Protein AF-A0A2D0MYA8-F1 (afdb_monomer)

Mean predicted aligned error: 16.04 Å

Sequence (138 aa):
MKTFTPTTKADQDSRIPQLAAQDWERREARGAKEDAAETRQKAILEALELAPHFDLYRLPQNFWVAVLPSGERSTQNGAARVGQKGSSPRSHKTTSTFPTEIAGCTDLYHISDHILFFRSNLPEPEIRENIDLSFLPF

Organism: Flavilitoribacter nigricans (strain ATCC 23147 / DSM 23189 / NBRC 102662 / NCIMB 1420 / SS-2) (NCBI:txid1122177)

Solvent-accessible surface area (backbone atoms only — not comparable to full-atom values): 8729 Å² total; per-residue (Å²): 136,86,84,82,81,91,81,82,62,74,74,59,65,65,44,50,63,56,50,52,52,53,54,47,52,56,46,50,60,44,49,55,50,49,53,53,47,52,53,47,51,50,51,49,54,54,44,56,73,66,43,80,72,62,50,79,44,85,46,77,96,41,28,36,39,41,35,43,76,65,87,69,74,75,90,76,80,92,76,91,81,83,88,78,94,74,77,84,74,83,76,77,80,73,83,68,54,74,66,97,65,48,72,78,54,40,78,77,41,76,81,47,61,37,31,41,38,31,30,37,91,60,57,69,70,62,48,48,51,32,53,55,57,51,69,49,96,124

Structure (mmCIF, N/CA/C/O backbone):
data_AF-A0A2D0MYA8-F1
#
_entry.id   AF-A0A2D0MYA8-F1
#
loop_
_atom_site.group_PDB
_atom_site.id
_atom_site.type_symbol
_atom_site.label_atom_id
_atom_site.label_alt_id
_atom_site.label_comp_id
_atom_site.label_asym_id
_atom_site.label_entity_id
_atom_site.label_seq_id
_atom_site.pdbx_PDB_ins_code
_atom_site.Cartn_x
_atom_site.Cartn_y
_atom_site.Cartn_z
_atom_site.occupancy
_atom_site.B_iso_or_equiv
_atom_site.auth_seq_id
_atom_site.auth_comp_id
_atom_site.auth_asym_id
_atom_site.auth_atom_id
_atom_site.pdbx_PDB_model_num
ATOM 1 N N . MET A 1 1 ? 33.274 -16.048 -74.432 1.00 41.00 1 MET A N 1
ATOM 2 C CA . MET A 1 1 ? 33.992 -15.483 -73.269 1.00 41.00 1 MET A CA 1
ATOM 3 C C . MET A 1 1 ? 32.991 -15.358 -72.127 1.00 41.00 1 MET A C 1
ATOM 5 O O . MET A 1 1 ? 31.986 -14.694 -72.324 1.00 41.00 1 MET A O 1
ATOM 9 N N . LYS A 1 2 ? 33.172 -16.079 -71.011 1.00 40.72 2 LYS A N 1
ATOM 10 C CA . LYS A 1 2 ? 32.263 -16.025 -69.849 1.00 40.72 2 LYS A CA 1
ATOM 11 C C . LYS A 1 2 ? 32.823 -15.016 -68.844 1.00 40.72 2 LYS A C 1
ATOM 13 O O . LYS A 1 2 ? 33.921 -15.221 -68.338 1.00 40.72 2 LYS A O 1
ATOM 18 N N . THR A 1 3 ? 32.102 -13.930 -68.601 1.00 45.12 3 THR A N 1
ATOM 19 C CA . THR A 1 3 ? 32.425 -12.914 -67.593 1.00 45.12 3 THR A CA 1
ATOM 20 C C . THR A 1 3 ? 32.060 -13.437 -66.203 1.00 45.12 3 THR A C 1
ATOM 22 O O . THR A 1 3 ? 30.901 -13.728 -65.922 1.00 45.12 3 THR A O 1
ATOM 25 N N . PHE A 1 4 ? 33.063 -13.586 -65.338 1.00 49.19 4 PHE A N 1
ATOM 26 C CA . PHE A 1 4 ? 32.880 -13.817 -63.906 1.00 49.19 4 PHE A CA 1
ATOM 27 C C . PHE A 1 4 ? 32.662 -12.466 -63.218 1.00 49.19 4 PHE A C 1
ATOM 29 O O . PHE A 1 4 ? 33.552 -11.620 -63.233 1.00 49.19 4 PHE A O 1
ATOM 36 N N . THR A 1 5 ? 31.502 -12.266 -62.598 1.00 51.97 5 THR A N 1
ATOM 37 C CA . THR A 1 5 ? 31.274 -11.182 -61.633 1.00 51.97 5 THR A CA 1
ATOM 38 C C . THR A 1 5 ? 31.585 -11.696 -60.226 1.00 51.97 5 THR A C 1
ATOM 40 O O . THR A 1 5 ? 30.859 -12.562 -59.733 1.00 51.97 5 THR A O 1
ATOM 43 N N . PRO A 1 6 ? 32.639 -11.205 -59.550 1.00 49.50 6 PRO A N 1
ATOM 44 C CA . PRO A 1 6 ? 32.864 -11.519 -58.151 1.00 49.50 6 PRO A CA 1
ATOM 45 C C . PRO A 1 6 ? 31.978 -10.592 -57.313 1.00 49.50 6 PRO A C 1
ATOM 47 O O . PRO A 1 6 ? 32.234 -9.397 -57.198 1.00 49.50 6 PRO A O 1
ATOM 50 N N . THR A 1 7 ? 30.907 -11.108 -56.720 1.00 55.03 7 THR A N 1
ATOM 51 C CA . THR A 1 7 ? 30.096 -10.327 -55.773 1.00 55.03 7 THR A CA 1
ATOM 52 C C . THR A 1 7 ? 29.644 -11.221 -54.641 1.00 55.03 7 THR A C 1
ATOM 54 O O . THR A 1 7 ? 28.556 -11.775 -54.721 1.00 55.03 7 THR A O 1
ATOM 57 N N . THR A 1 8 ? 30.470 -11.399 -53.598 1.00 55.78 8 THR A N 1
ATOM 58 C CA . THR A 1 8 ? 29.955 -11.873 -52.288 1.00 55.78 8 THR A CA 1
ATOM 59 C C . THR A 1 8 ? 30.882 -11.729 -51.067 1.00 55.78 8 THR A C 1
ATOM 61 O O . THR A 1 8 ? 30.546 -12.276 -50.028 1.00 55.78 8 THR A O 1
ATOM 64 N N . LYS A 1 9 ? 32.034 -11.034 -51.114 1.00 50.25 9 LYS A N 1
ATOM 65 C CA . LYS A 1 9 ? 32.874 -10.866 -49.898 1.00 50.25 9 LYS A CA 1
ATOM 66 C C . LYS A 1 9 ? 32.871 -9.457 -49.291 1.00 50.25 9 LYS A C 1
ATOM 68 O O . LYS A 1 9 ? 32.805 -9.330 -48.079 1.00 50.25 9 LYS A O 1
ATOM 73 N N . ALA A 1 10 ? 32.830 -8.403 -50.108 1.00 49.56 10 ALA A N 1
ATOM 74 C CA . ALA A 1 10 ? 32.908 -7.020 -49.616 1.00 49.56 10 ALA A CA 1
ATOM 75 C C . ALA A 1 10 ? 31.666 -6.538 -48.825 1.00 49.56 10 ALA A C 1
ATOM 77 O O . ALA A 1 10 ? 31.785 -5.691 -47.941 1.00 49.56 10 ALA A O 1
ATOM 78 N N . ASP A 1 11 ? 30.478 -7.088 -49.110 1.00 50.62 11 ASP A N 1
ATOM 79 C CA . ASP A 1 11 ? 29.228 -6.706 -48.424 1.00 50.62 11 ASP A CA 1
ATOM 80 C C . ASP A 1 11 ? 29.123 -7.309 -47.011 1.00 50.62 11 ASP A C 1
ATOM 82 O O . ASP A 1 11 ? 28.431 -6.779 -46.145 1.00 50.62 11 ASP A O 1
ATOM 86 N N . GLN A 1 12 ? 29.834 -8.415 -46.762 1.00 50.34 12 GLN A N 1
ATOM 87 C CA . GLN A 1 12 ? 29.767 -9.157 -45.504 1.00 50.34 12 GLN A CA 1
ATOM 88 C C . GLN A 1 12 ? 30.686 -8.541 -44.439 1.00 50.34 12 GLN A C 1
ATOM 90 O O . GLN A 1 12 ? 30.244 -8.346 -43.310 1.00 50.34 12 GLN A O 1
ATOM 95 N N . ASP A 1 13 ? 31.904 -8.132 -44.816 1.00 52.94 13 ASP A N 1
ATOM 96 C CA . ASP A 1 13 ? 32.877 -7.499 -43.908 1.00 52.94 13 ASP A CA 1
ATOM 97 C C . ASP A 1 13 ? 32.459 -6.089 -43.455 1.00 52.94 13 ASP A C 1
ATOM 99 O O . ASP A 1 13 ? 32.774 -5.667 -42.343 1.00 52.94 13 ASP A O 1
ATOM 103 N N . SER A 1 14 ? 31.678 -5.370 -44.268 1.00 57.38 14 SER A N 1
ATOM 104 C CA . SER A 1 14 ? 31.221 -4.008 -43.945 1.00 57.38 14 SER A CA 1
ATOM 105 C C . SER A 1 14 ? 30.078 -3.975 -42.919 1.00 57.38 14 SER A C 1
ATOM 107 O O . SER A 1 14 ? 29.839 -2.949 -42.281 1.00 57.38 14 SER A O 1
ATOM 109 N N . ARG A 1 15 ? 29.372 -5.100 -42.730 1.00 56.78 15 ARG A N 1
ATOM 110 C CA . ARG A 1 15 ? 28.269 -5.231 -41.759 1.00 56.78 15 ARG A CA 1
ATOM 111 C C . ARG A 1 15 ? 28.745 -5.610 -40.361 1.00 56.78 15 ARG A C 1
ATOM 113 O O . ARG A 1 15 ? 28.058 -5.302 -39.393 1.00 56.78 15 ARG A O 1
ATOM 120 N N . ILE A 1 16 ? 29.910 -6.245 -40.241 1.00 59.78 16 ILE A N 1
ATOM 121 C CA . ILE A 1 16 ? 30.482 -6.699 -38.964 1.00 59.78 16 ILE A CA 1
ATOM 122 C C . ILE A 1 16 ? 30.662 -5.542 -37.959 1.00 59.78 16 ILE A C 1
ATOM 124 O O . ILE A 1 16 ? 30.180 -5.676 -36.833 1.00 59.78 16 ILE A O 1
ATOM 128 N N . PRO A 1 17 ? 31.259 -4.385 -38.319 1.00 62.25 17 PRO A N 1
ATOM 129 C CA . PRO A 1 17 ? 31.375 -3.262 -37.386 1.00 62.25 17 PRO A CA 1
ATOM 130 C C . PRO A 1 17 ? 30.024 -2.610 -37.042 1.00 62.25 17 PRO A C 1
ATOM 132 O O . PRO A 1 17 ? 29.849 -2.146 -35.918 1.00 62.25 17 PRO A O 1
ATOM 135 N N . GLN A 1 18 ? 29.042 -2.617 -37.954 1.00 63.44 18 GLN A N 1
ATOM 136 C CA . GLN A 1 18 ? 27.691 -2.089 -37.689 1.00 63.44 18 GLN A CA 1
ATOM 137 C C . GLN A 1 18 ? 26.895 -2.989 -36.731 1.00 63.44 18 GLN A C 1
ATOM 139 O O . GLN A 1 18 ? 26.226 -2.495 -35.825 1.00 63.44 18 GLN A O 1
ATOM 144 N N . LEU A 1 19 ? 27.009 -4.311 -36.889 1.00 64.56 19 LEU A N 1
ATOM 145 C CA . LEU A 1 19 ? 26.454 -5.301 -35.961 1.00 64.56 19 LEU A CA 1
ATOM 146 C C . LEU A 1 19 ? 27.101 -5.193 -34.575 1.00 64.56 19 LEU A C 1
ATOM 148 O O . LEU A 1 19 ? 26.391 -5.202 -33.574 1.00 64.56 19 LEU A O 1
ATOM 152 N N . ALA A 1 20 ? 28.424 -5.014 -34.513 1.00 68.38 20 ALA A N 1
ATOM 153 C CA . ALA A 1 20 ? 29.139 -4.822 -33.253 1.00 68.38 20 ALA A CA 1
ATOM 154 C C . ALA A 1 20 ? 28.710 -3.536 -32.520 1.00 68.38 20 ALA A C 1
ATOM 156 O O . ALA A 1 20 ? 28.520 -3.567 -31.304 1.00 68.38 20 ALA A O 1
ATOM 157 N N . ALA A 1 21 ? 28.504 -2.433 -33.250 1.00 71.19 21 ALA A N 1
ATOM 158 C CA . ALA A 1 21 ? 27.997 -1.179 -32.690 1.00 71.19 21 ALA A CA 1
ATOM 159 C C . ALA A 1 21 ? 26.561 -1.326 -32.155 1.00 71.19 21 ALA A C 1
ATOM 161 O O . ALA A 1 21 ? 26.273 -0.901 -31.039 1.00 71.19 21 ALA A O 1
ATOM 162 N N . GLN A 1 22 ? 25.680 -2.004 -32.897 1.00 73.12 22 GLN A N 1
ATOM 163 C CA . GLN A 1 22 ? 24.294 -2.237 -32.477 1.00 73.12 22 GLN A CA 1
ATOM 164 C C . GLN A 1 22 ? 24.189 -3.195 -31.274 1.00 73.12 22 GLN A C 1
ATOM 166 O O . GLN A 1 22 ? 23.308 -3.041 -30.425 1.00 73.12 22 GLN A O 1
ATOM 171 N N . ASP A 1 23 ? 25.074 -4.192 -31.182 1.00 72.38 23 ASP A N 1
ATOM 172 C CA . ASP A 1 23 ? 25.159 -5.086 -30.021 1.00 72.38 23 ASP A CA 1
ATOM 173 C C . ASP A 1 23 ? 25.729 -4.381 -28.788 1.00 72.38 23 ASP A C 1
ATOM 175 O O . ASP A 1 23 ? 25.337 -4.695 -27.662 1.00 72.38 23 ASP A O 1
ATOM 179 N N . TRP A 1 24 ? 26.650 -3.436 -28.978 1.00 71.50 24 TRP A N 1
ATOM 180 C CA . TRP A 1 24 ? 27.150 -2.587 -27.901 1.00 71.50 24 TRP A CA 1
ATOM 181 C C . TRP A 1 24 ? 26.049 -1.656 -27.379 1.00 71.50 24 TRP A C 1
ATOM 183 O O . TRP A 1 24 ? 25.755 -1.682 -26.187 1.00 71.50 24 TRP A O 1
ATOM 193 N N . GLU A 1 25 ? 25.334 -0.970 -28.270 1.00 69.31 25 GLU A N 1
ATOM 194 C CA . GLU A 1 25 ? 24.207 -0.095 -27.923 1.00 69.31 25 GLU A CA 1
ATOM 195 C C . GLU A 1 25 ? 23.066 -0.866 -27.227 1.00 69.31 25 GLU A C 1
ATOM 197 O O . GLU A 1 25 ? 22.492 -0.397 -26.246 1.00 69.31 25 GLU A O 1
ATOM 202 N N . ARG A 1 26 ? 22.785 -2.113 -27.639 1.00 71.81 26 ARG A N 1
ATOM 203 C CA . ARG A 1 26 ? 21.834 -3.001 -26.938 1.00 71.81 26 ARG A CA 1
ATOM 204 C C . ARG A 1 26 ? 22.315 -3.482 -25.569 1.00 71.81 26 ARG A C 1
ATOM 206 O O . ARG A 1 26 ? 21.483 -3.875 -24.747 1.00 71.81 26 ARG A O 1
ATOM 213 N N . ARG A 1 27 ? 23.625 -3.552 -25.325 1.00 66.38 27 ARG A N 1
ATOM 214 C CA . ARG A 1 27 ? 24.168 -3.860 -23.992 1.00 66.38 27 ARG A CA 1
ATOM 215 C C . ARG A 1 27 ? 24.122 -2.628 -23.101 1.00 66.38 27 ARG A C 1
ATOM 217 O O . ARG A 1 27 ? 23.647 -2.761 -21.984 1.00 66.38 27 ARG A O 1
ATOM 224 N N . GLU A 1 28 ? 24.485 -1.453 -23.607 1.00 75.62 28 GLU A N 1
ATOM 225 C CA . GLU A 1 28 ? 24.357 -0.191 -22.865 1.00 75.62 28 GLU A CA 1
ATOM 226 C C . GLU A 1 28 ? 22.901 0.122 -22.517 1.00 75.62 28 GLU A C 1
ATOM 228 O O . GLU A 1 28 ? 22.590 0.406 -21.368 1.00 75.62 28 GLU A O 1
ATOM 233 N N . ALA A 1 29 ? 21.970 -0.034 -23.462 1.00 67.25 29 ALA A N 1
ATOM 234 C CA . ALA A 1 29 ? 20.545 0.156 -23.195 1.00 67.25 29 ALA A CA 1
ATOM 235 C C . ALA A 1 29 ? 19.969 -0.882 -22.213 1.00 67.25 29 ALA A C 1
ATOM 237 O O . ALA A 1 29 ? 18.929 -0.629 -21.605 1.00 67.25 29 ALA A O 1
ATOM 238 N N . ARG A 1 30 ? 20.603 -2.055 -22.067 1.00 63.66 30 ARG A N 1
ATOM 239 C CA . ARG A 1 30 ? 20.264 -3.026 -21.014 1.00 63.66 30 ARG A CA 1
ATOM 240 C C . ARG A 1 30 ? 20.871 -2.626 -19.676 1.00 63.66 30 ARG A C 1
ATOM 242 O O . ARG A 1 30 ? 20.117 -2.566 -18.717 1.00 63.66 30 ARG A O 1
ATOM 249 N N . GLY A 1 31 ? 22.148 -2.250 -19.648 1.00 66.56 31 GLY A N 1
ATOM 250 C CA . GLY A 1 31 ? 22.817 -1.733 -18.452 1.00 66.56 31 GLY A CA 1
ATOM 251 C C . GLY A 1 31 ? 22.088 -0.522 -17.876 1.00 66.56 31 GLY A C 1
ATOM 252 O O . GLY A 1 31 ? 21.678 -0.548 -16.730 1.00 66.56 31 GLY A O 1
ATOM 253 N N . ALA A 1 32 ? 21.744 0.468 -18.702 1.00 66.19 32 ALA A N 1
ATOM 254 C CA . ALA A 1 32 ? 20.980 1.637 -18.265 1.00 66.19 32 ALA A CA 1
ATOM 255 C C . ALA A 1 32 ? 19.571 1.286 -17.745 1.00 66.19 32 ALA A C 1
ATOM 257 O O . ALA A 1 32 ? 19.044 1.960 -16.860 1.00 66.19 32 ALA A O 1
ATOM 258 N N . LYS A 1 33 ? 18.931 0.237 -18.284 1.00 68.06 33 LYS A N 1
ATOM 259 C CA . LYS A 1 33 ? 17.636 -0.253 -17.780 1.00 68.06 33 LYS A CA 1
ATOM 260 C C . LYS A 1 33 ? 17.779 -1.000 -16.460 1.00 68.06 33 LYS A C 1
ATOM 262 O O . LYS A 1 33 ? 16.889 -0.871 -15.623 1.00 68.06 33 LYS A O 1
ATOM 267 N N . GLU A 1 34 ? 18.849 -1.770 -16.303 1.00 71.12 34 GLU A N 1
ATOM 268 C CA . GLU A 1 34 ? 19.194 -2.492 -15.078 1.00 71.12 34 GLU A CA 1
ATOM 269 C C . GLU A 1 34 ? 19.562 -1.499 -13.970 1.00 71.12 34 GLU A C 1
ATOM 271 O O . GLU A 1 34 ? 18.930 -1.528 -12.919 1.00 71.12 34 GLU A O 1
ATOM 276 N N . ASP A 1 35 ? 20.418 -0.516 -14.251 1.00 72.12 35 ASP A N 1
ATOM 277 C CA . ASP A 1 35 ? 20.770 0.570 -13.328 1.00 72.12 35 ASP A CA 1
ATOM 278 C C . ASP A 1 35 ? 19.532 1.381 -12.913 1.00 72.12 35 ASP A C 1
ATOM 280 O O . ASP A 1 35 ? 19.333 1.696 -11.737 1.00 72.12 35 ASP A O 1
ATOM 284 N N . ALA A 1 36 ? 18.638 1.691 -13.860 1.00 74.88 36 ALA A N 1
ATOM 285 C CA . ALA A 1 36 ? 17.377 2.366 -13.558 1.00 74.88 36 ALA A CA 1
ATOM 286 C C . ALA A 1 36 ? 16.391 1.474 -12.782 1.00 74.88 36 ALA A C 1
ATOM 288 O O . ALA A 1 36 ? 15.539 1.988 -12.054 1.00 74.88 36 ALA A O 1
ATOM 289 N N . ALA A 1 37 ? 16.437 0.151 -12.950 1.00 76.00 37 ALA A N 1
ATOM 290 C CA . ALA A 1 37 ? 15.630 -0.782 -12.166 1.00 76.00 37 ALA A CA 1
ATOM 291 C C . ALA A 1 37 ? 16.166 -0.897 -10.735 1.00 76.00 37 ALA A C 1
ATOM 293 O O . ALA A 1 37 ? 15.381 -0.795 -9.796 1.00 76.00 37 ALA A O 1
ATOM 294 N N . GLU A 1 38 ? 17.483 -0.999 -10.565 1.00 78.94 38 GLU A N 1
ATOM 295 C CA . GLU A 1 38 ? 18.138 -1.040 -9.258 1.00 78.94 38 GLU A CA 1
ATOM 296 C C . GLU A 1 38 ? 17.928 0.273 -8.494 1.00 78.94 38 GLU A C 1
ATOM 298 O O . GLU A 1 38 ? 17.541 0.263 -7.326 1.00 78.94 38 GLU A O 1
ATOM 303 N N . THR A 1 39 ? 18.065 1.414 -9.177 1.00 77.62 39 THR A N 1
ATOM 304 C CA . THR A 1 39 ? 17.792 2.735 -8.590 1.00 77.62 39 THR A CA 1
ATOM 305 C C . THR A 1 39 ? 16.337 2.850 -8.134 1.00 77.62 39 THR A C 1
ATOM 307 O O . THR A 1 39 ? 16.074 3.332 -7.034 1.00 77.62 39 THR A O 1
ATOM 310 N N . ARG A 1 40 ? 15.380 2.366 -8.940 1.00 74.94 40 ARG A N 1
ATOM 311 C CA . ARG A 1 40 ? 13.958 2.339 -8.558 1.00 74.94 40 ARG A CA 1
ATOM 312 C C . ARG A 1 40 ? 13.697 1.411 -7.381 1.00 74.94 40 ARG A C 1
ATOM 314 O O . ARG A 1 40 ? 12.994 1.803 -6.459 1.00 74.94 40 ARG A O 1
ATOM 321 N 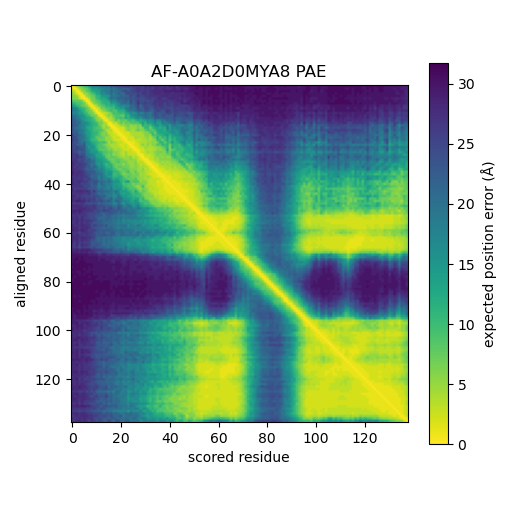N . GLN A 1 41 ? 14.275 0.214 -7.381 1.00 81.06 41 GLN A N 1
ATOM 322 C CA . GLN A 1 41 ? 14.113 -0.734 -6.282 1.00 81.06 41 GLN A CA 1
ATOM 323 C C . GLN A 1 41 ? 14.681 -0.172 -4.976 1.00 81.06 41 GLN A C 1
ATOM 325 O O . GLN A 1 41 ? 14.035 -0.262 -3.935 1.00 81.06 41 GLN A O 1
ATOM 330 N N . LYS A 1 42 ? 15.851 0.470 -5.035 1.00 81.00 42 LYS A N 1
ATOM 331 C CA . LYS A 1 42 ? 16.445 1.147 -3.882 1.00 81.00 42 LYS A CA 1
ATOM 332 C C . LYS A 1 42 ? 15.559 2.285 -3.370 1.00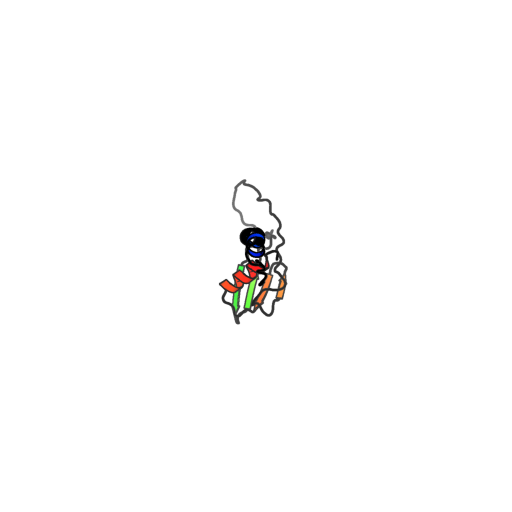 81.00 42 LYS A C 1
ATOM 334 O O . LYS A 1 42 ? 15.349 2.374 -2.166 1.00 81.00 42 LYS A O 1
ATOM 339 N N . ALA A 1 43 ? 15.007 3.102 -4.267 1.00 77.12 43 ALA A N 1
ATOM 340 C CA . ALA A 1 43 ? 14.089 4.178 -3.898 1.00 77.12 43 ALA A CA 1
ATOM 341 C C . ALA A 1 43 ? 12.790 3.651 -3.265 1.00 77.12 43 ALA A C 1
ATOM 343 O O . ALA A 1 43 ? 12.291 4.251 -2.320 1.00 77.12 43 ALA A O 1
ATOM 344 N N . ILE A 1 44 ? 12.265 2.514 -3.738 1.00 76.56 44 ILE A N 1
ATOM 345 C CA . ILE A 1 44 ? 11.096 1.854 -3.135 1.00 76.56 44 ILE A CA 1
ATOM 346 C C . ILE A 1 44 ? 11.416 1.390 -1.713 1.00 76.56 44 ILE A C 1
ATOM 348 O O . ILE A 1 44 ? 10.633 1.647 -0.808 1.00 76.56 44 ILE A O 1
ATOM 352 N N . LEU A 1 45 ? 12.565 0.741 -1.499 1.00 77.88 45 LEU A N 1
ATOM 353 C CA . LEU A 1 45 ? 12.971 0.290 -0.164 1.00 77.88 45 LEU A CA 1
ATOM 354 C C . LEU A 1 45 ? 13.158 1.468 0.802 1.00 77.88 45 LEU A C 1
ATOM 356 O O . LEU A 1 45 ? 12.663 1.418 1.922 1.00 77.88 45 LEU A O 1
ATOM 360 N N . GLU A 1 46 ? 13.804 2.545 0.353 1.00 77.00 46 GLU A N 1
ATOM 361 C CA . GLU A 1 46 ? 13.962 3.773 1.144 1.00 77.00 46 GLU A CA 1
ATOM 362 C C . GLU A 1 46 ? 12.607 4.428 1.460 1.00 77.00 46 GLU A C 1
ATOM 364 O O . GLU A 1 46 ? 12.361 4.858 2.585 1.00 77.00 46 GLU A O 1
ATOM 369 N N . ALA A 1 47 ? 11.689 4.465 0.494 1.00 73.38 47 ALA A N 1
ATOM 370 C CA . ALA A 1 47 ? 10.353 5.007 0.701 1.00 73.38 47 ALA A CA 1
ATOM 371 C C . ALA A 1 47 ? 9.493 4.127 1.630 1.00 73.38 47 ALA A C 1
ATOM 373 O O . ALA A 1 47 ? 8.716 4.673 2.409 1.00 73.38 47 ALA A O 1
ATOM 374 N N . LEU A 1 48 ? 9.670 2.799 1.614 1.00 70.94 48 LEU A N 1
ATOM 375 C CA . LEU A 1 48 ? 9.046 1.883 2.577 1.00 70.94 48 LEU A CA 1
ATOM 376 C C . LEU A 1 48 ? 9.596 2.082 3.997 1.00 70.94 48 LEU A C 1
ATOM 378 O O . LEU A 1 48 ? 8.827 2.035 4.951 1.00 70.94 48 LEU A O 1
ATOM 382 N N . GLU A 1 49 ? 10.894 2.357 4.163 1.00 72.00 49 GLU A N 1
ATOM 383 C CA . GLU A 1 49 ? 11.459 2.717 5.478 1.00 72.00 49 GLU A CA 1
ATOM 384 C C . GLU A 1 49 ? 10.887 4.037 6.020 1.00 72.00 49 GLU A C 1
ATOM 386 O O . GLU A 1 49 ? 10.781 4.225 7.234 1.00 72.00 49 GLU A O 1
ATOM 391 N N . LEU A 1 50 ? 10.508 4.950 5.123 1.00 70.19 50 LEU A N 1
ATOM 392 C CA . LEU A 1 50 ? 9.867 6.224 5.451 1.00 70.19 50 LEU A CA 1
ATOM 393 C C . LEU A 1 50 ? 8.339 6.124 5.554 1.00 70.19 50 LEU A C 1
ATOM 395 O O . LEU A 1 50 ? 7.698 7.109 5.944 1.00 70.19 50 LEU A O 1
ATOM 399 N N . ALA A 1 51 ? 7.756 4.971 5.213 1.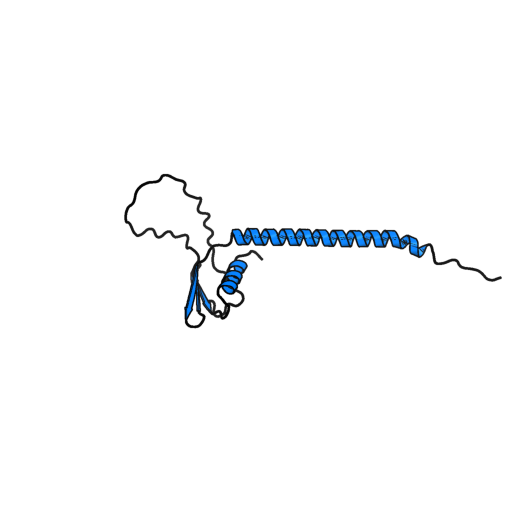00 69.25 51 ALA A N 1
ATOM 400 C CA . ALA A 1 51 ? 6.322 4.772 5.272 1.00 69.25 51 ALA A CA 1
ATOM 401 C C . ALA A 1 51 ? 5.832 4.913 6.724 1.00 69.25 51 ALA A C 1
ATOM 403 O O . ALA A 1 51 ? 6.488 4.488 7.683 1.00 69.25 51 ALA A O 1
ATOM 404 N N . PRO A 1 52 ? 4.677 5.556 6.920 1.00 76.19 52 PRO A N 1
ATOM 405 C CA . PRO A 1 52 ? 4.154 5.806 8.245 1.00 76.19 52 PRO A CA 1
ATOM 406 C C . PRO A 1 52 ? 3.674 4.488 8.854 1.00 76.19 52 PRO A C 1
ATOM 408 O O . PRO A 1 52 ? 2.821 3.805 8.295 1.00 76.19 52 PRO A O 1
ATOM 411 N N . HIS A 1 53 ? 4.184 4.151 10.038 1.00 82.12 53 HIS A N 1
ATOM 412 C CA . HIS A 1 53 ? 3.679 2.995 10.769 1.00 82.12 53 HIS A CA 1
ATOM 413 C C . HIS A 1 53 ? 2.195 3.196 11.097 1.00 82.12 53 HIS A C 1
ATOM 415 O O . HIS A 1 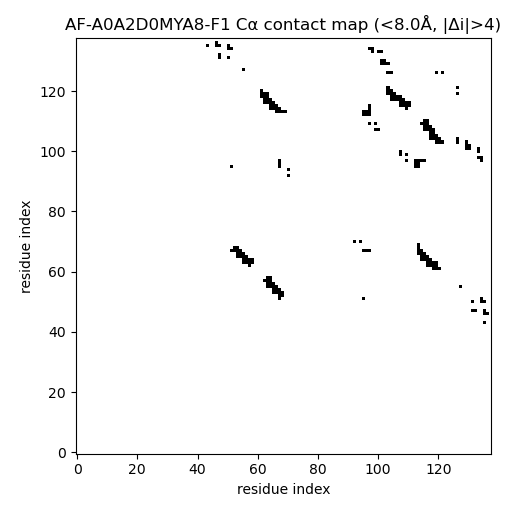53 ? 1.819 4.252 11.602 1.00 82.12 53 HIS A O 1
ATOM 421 N N . PHE A 1 54 ? 1.369 2.177 10.876 1.00 88.19 54 PHE A N 1
ATOM 422 C CA . PHE A 1 54 ? -0.040 2.164 11.261 1.00 88.19 54 PHE A CA 1
ATOM 423 C C . PHE A 1 54 ? -0.390 0.881 12.014 1.00 88.19 54 PHE A C 1
ATOM 425 O O . PHE A 1 54 ? 0.227 -0.177 11.827 1.00 88.19 54 PHE A O 1
ATOM 432 N N . ASP A 1 55 ? -1.414 0.985 12.851 1.00 89.88 55 ASP A N 1
ATOM 433 C CA . ASP A 1 55 ? -2.012 -0.158 13.525 1.00 89.88 55 ASP A CA 1
ATOM 434 C C . ASP A 1 55 ? -3.168 -0.696 12.686 1.00 89.88 55 ASP A C 1
ATOM 436 O O . ASP A 1 55 ? -3.971 0.076 12.157 1.00 89.88 55 ASP A O 1
ATOM 440 N N . LEU A 1 56 ? -3.261 -2.020 12.572 1.00 93.50 56 LEU A N 1
ATOM 441 C CA . LEU A 1 56 ? -4.306 -2.698 11.815 1.00 93.50 56 LEU A CA 1
ATOM 442 C C . LEU A 1 56 ? -5.118 -3.589 12.752 1.00 93.50 56 LEU A C 1
ATOM 444 O O . LEU A 1 56 ? -4.574 -4.450 13.440 1.00 93.50 56 LEU A O 1
ATOM 448 N N . TYR A 1 57 ? -6.431 -3.388 12.764 1.00 92.56 57 TYR A N 1
ATOM 449 C CA . TYR A 1 57 ? -7.352 -4.123 13.620 1.00 92.56 57 TYR A CA 1
ATOM 450 C C . TYR A 1 57 ? -8.365 -4.878 12.775 1.00 92.56 57 TYR A C 1
ATOM 452 O O . TYR A 1 5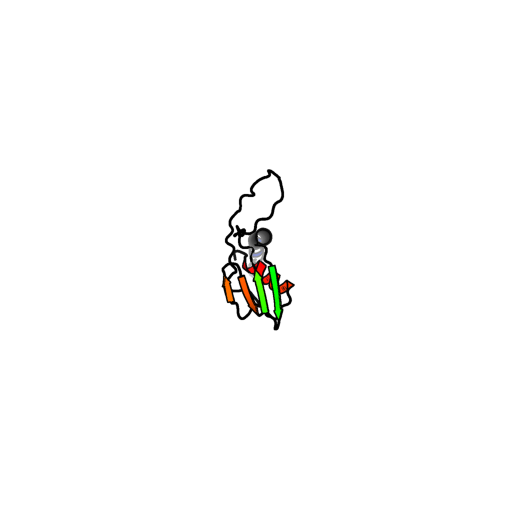7 ? -9.072 -4.290 11.953 1.00 92.56 57 TYR A O 1
ATOM 460 N N . ARG A 1 58 ? -8.470 -6.185 13.019 1.00 93.06 58 ARG A N 1
ATOM 461 C CA . ARG A 1 58 ? -9.493 -7.025 12.403 1.00 93.06 58 ARG A CA 1
ATOM 462 C C . ARG A 1 58 ? -10.804 -6.924 13.170 1.00 93.06 58 ARG A C 1
ATOM 464 O O . ARG A 1 58 ? -10.850 -7.127 14.382 1.00 93.06 58 ARG A O 1
ATOM 471 N N . LEU A 1 59 ? -11.882 -6.696 12.438 1.00 92.38 59 LEU A N 1
ATOM 472 C CA . LEU A 1 59 ? -13.250 -6.718 12.931 1.00 92.38 59 LEU A CA 1
ATOM 473 C C . LEU A 1 59 ? -14.009 -7.931 12.358 1.00 92.38 59 LEU A C 1
ATOM 475 O O . LEU A 1 59 ? -13.546 -8.590 11.417 1.00 92.38 59 LEU A O 1
ATOM 479 N N . PRO A 1 60 ? -15.180 -8.277 12.923 1.00 91.50 60 PRO A N 1
ATOM 480 C CA . PRO A 1 60 ? -16.026 -9.334 12.379 1.00 91.50 60 PRO A CA 1
ATOM 481 C C . PRO A 1 60 ? -16.395 -9.094 10.909 1.00 91.50 60 PRO A C 1
ATOM 483 O O . PRO A 1 60 ? -16.365 -7.969 10.424 1.00 91.50 60 PRO A O 1
ATOM 486 N N . GLN A 1 61 ? -16.795 -10.156 10.206 1.00 89.06 61 GLN A N 1
ATOM 487 C CA . GLN A 1 61 ? -17.293 -10.081 8.820 1.00 89.06 61 GLN A CA 1
ATOM 488 C C . GLN A 1 61 ? -16.302 -9.474 7.805 1.00 89.06 61 GLN A C 1
ATOM 490 O O . GLN A 1 61 ? -16.718 -8.903 6.796 1.00 89.06 61 GLN A O 1
ATOM 495 N N . ASN A 1 62 ? -14.998 -9.662 8.040 1.00 92.31 62 ASN A N 1
ATOM 496 C CA . ASN A 1 62 ? -13.912 -9.191 7.170 1.00 92.31 62 ASN A CA 1
ATOM 497 C C . ASN A 1 62 ? -13.808 -7.660 7.076 1.00 92.31 62 ASN A C 1
ATOM 499 O O . ASN A 1 62 ? -13.292 -7.132 6.091 1.00 92.31 62 ASN A O 1
ATOM 503 N N . PHE A 1 63 ? -14.292 -6.955 8.099 1.00 94.31 63 PHE A N 1
ATOM 504 C CA . PHE A 1 63 ? -14.015 -5.537 8.280 1.00 94.31 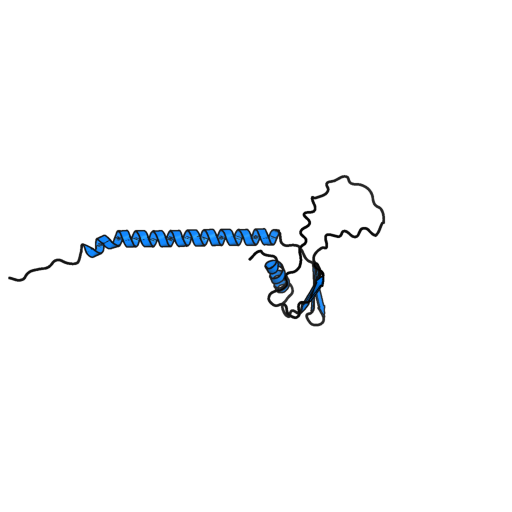63 PHE A CA 1
ATOM 505 C C . PHE A 1 63 ? -12.655 -5.323 8.940 1.00 94.31 63 PHE A C 1
ATOM 507 O O . PHE A 1 63 ? -12.187 -6.151 9.725 1.00 94.31 63 PHE A O 1
ATOM 514 N N . TRP A 1 64 ? -12.046 -4.187 8.636 1.00 95.38 64 TRP A N 1
ATOM 515 C CA . TRP A 1 64 ? -10.729 -3.793 9.103 1.00 95.38 64 TRP A CA 1
ATOM 516 C C . TRP A 1 64 ? -10.710 -2.302 9.422 1.00 95.38 64 TRP A C 1
ATOM 518 O O . TRP A 1 64 ? -11.404 -1.506 8.785 1.00 95.38 64 TRP A O 1
ATOM 528 N N . VAL A 1 65 ? -9.903 -1.936 10.414 1.00 93.88 65 VAL A N 1
ATOM 529 C CA . VAL A 1 65 ? -9.594 -0.544 10.747 1.00 93.88 65 VAL A CA 1
ATOM 530 C C . VAL A 1 65 ? -8.086 -0.374 10.695 1.00 93.88 65 VAL A C 1
ATOM 532 O O . VAL A 1 65 ? -7.378 -1.063 11.429 1.00 93.88 65 VAL A O 1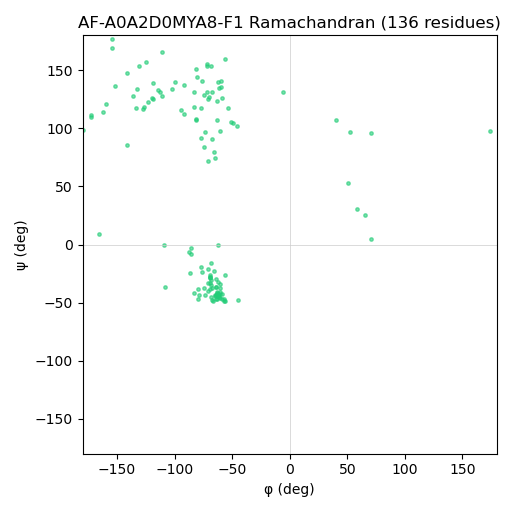
ATOM 535 N N . ALA A 1 66 ? -7.609 0.547 9.866 1.00 91.31 66 ALA A N 1
ATOM 536 C CA . ALA A 1 66 ? -6.229 1.008 9.889 1.00 91.31 66 ALA A CA 1
ATOM 537 C C . ALA A 1 66 ? -6.162 2.378 10.577 1.00 91.31 66 ALA A C 1
ATOM 539 O O . ALA A 1 66 ? -6.978 3.262 10.301 1.00 91.31 66 ALA A O 1
ATOM 540 N N . VAL A 1 67 ? -5.206 2.542 11.490 1.00 90.69 67 VAL A N 1
ATOM 541 C CA . VAL A 1 67 ? -5.030 3.760 12.287 1.00 90.69 67 VAL A CA 1
ATOM 542 C C . VAL A 1 67 ? -3.602 4.260 12.148 1.00 90.69 67 VAL A C 1
ATOM 544 O O . VAL A 1 67 ? -2.658 3.584 12.553 1.00 90.69 67 VAL A O 1
ATOM 547 N N . LEU A 1 68 ? -3.447 5.465 11.608 1.00 87.94 68 LEU A N 1
ATOM 548 C CA . LEU A 1 68 ? -2.185 6.189 11.641 1.00 87.94 68 LEU A CA 1
ATOM 549 C C . LEU A 1 68 ? -2.021 6.865 13.008 1.00 87.94 68 LEU A C 1
ATOM 551 O O . LEU A 1 68 ? -2.998 7.369 13.572 1.00 87.94 68 LE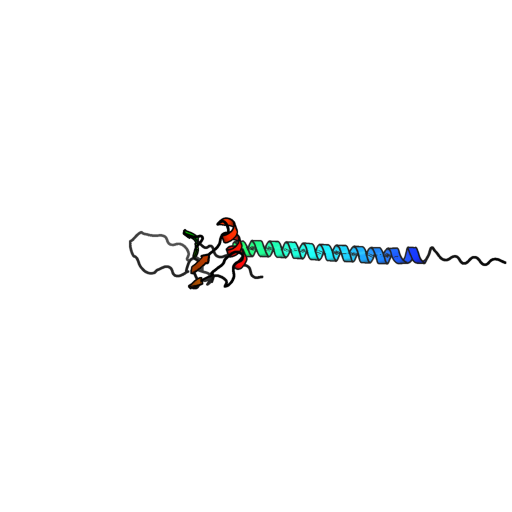U A O 1
ATOM 555 N N . PRO A 1 69 ? -0.796 6.934 13.550 1.00 80.25 69 PRO A N 1
ATOM 556 C CA . PRO A 1 69 ? -0.527 7.698 14.750 1.00 80.25 69 PRO A CA 1
ATOM 557 C C . PRO A 1 69 ? -0.809 9.172 14.456 1.00 80.25 69 PRO A C 1
ATOM 559 O O . PRO A 1 69 ? -0.047 9.845 13.762 1.00 80.25 69 PRO A O 1
ATOM 562 N N . SER A 1 70 ? -1.913 9.689 14.995 1.00 66.62 70 SER A N 1
ATOM 563 C CA . SER A 1 70 ? -2.156 11.126 14.988 1.00 66.62 70 SER A CA 1
ATOM 564 C C . SER A 1 70 ? -1.054 11.792 15.811 1.00 66.62 70 SER A C 1
ATOM 566 O O . SER A 1 70 ? -0.851 11.478 16.986 1.00 66.62 70 SER A O 1
ATOM 568 N N . GLY A 1 71 ? -0.327 12.730 15.201 1.00 55.47 71 GLY A N 1
ATOM 569 C CA . GLY A 1 71 ? 0.684 13.546 15.880 1.00 55.47 71 GLY A CA 1
ATOM 570 C C . GLY A 1 71 ? 0.113 14.434 16.997 1.00 55.47 71 GLY A C 1
ATOM 571 O O . GLY A 1 71 ? 0.865 15.157 17.658 1.00 55.47 71 GLY A O 1
ATOM 572 N N . GLU A 1 72 ? -1.197 14.391 17.235 1.00 46.72 72 GLU A N 1
ATOM 573 C CA . GLU A 1 72 ? -1.834 14.958 18.412 1.00 46.72 72 GLU A CA 1
ATOM 574 C C . GLU A 1 72 ? -1.562 14.064 19.624 1.00 46.72 72 GLU A C 1
ATOM 576 O O . GLU A 1 72 ? -2.372 13.238 20.046 1.00 46.72 72 GLU A O 1
ATOM 581 N N . ARG A 1 73 ? -0.396 14.277 20.249 1.00 43.53 73 ARG A N 1
ATOM 582 C CA . ARG A 1 73 ? -0.266 14.013 21.684 1.00 43.53 73 ARG A CA 1
ATOM 583 C C . ARG A 1 73 ? -1.422 14.727 22.375 1.00 43.53 73 ARG A C 1
ATOM 585 O O . ARG A 1 73 ? -1.388 15.945 22.529 1.00 43.53 73 ARG A O 1
ATOM 592 N N . SER A 1 74 ? -2.410 13.946 22.795 1.00 41.22 74 SER A N 1
ATOM 593 C CA . SER A 1 74 ? -3.434 14.335 23.749 1.00 41.22 74 SER A CA 1
ATOM 594 C C . SER A 1 74 ? -2.775 15.043 24.937 1.00 41.22 74 SER A C 1
ATOM 596 O O . SER A 1 74 ? -2.181 14.428 25.825 1.00 41.22 74 SER A O 1
ATOM 598 N N . THR A 1 75 ? -2.859 16.369 24.952 1.00 45.25 75 THR A N 1
ATOM 599 C CA . THR A 1 75 ? -2.761 17.176 26.164 1.00 45.25 75 THR A CA 1
ATOM 600 C C . THR A 1 75 ? -4.031 16.968 26.981 1.00 45.25 75 THR A C 1
ATOM 602 O O . THR A 1 75 ? -4.858 17.864 27.047 1.00 45.25 75 THR A O 1
ATOM 605 N N . GLN A 1 76 ? -4.202 15.792 27.588 1.00 45.47 76 GLN A N 1
ATOM 606 C CA . GLN A 1 76 ? -4.965 15.604 28.827 1.00 45.47 76 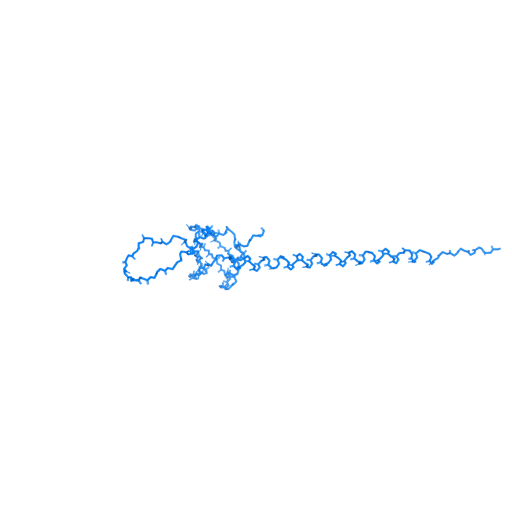GLN A CA 1
ATOM 607 C C . GLN A 1 76 ? -4.943 14.133 29.250 1.00 45.47 76 GLN A C 1
ATOM 609 O O . GLN A 1 76 ? -5.703 13.308 28.760 1.00 45.47 76 GLN A O 1
ATOM 614 N N . ASN A 1 77 ? -4.052 13.810 30.185 1.00 41.09 77 ASN A N 1
ATOM 615 C CA . ASN A 1 77 ? -4.437 13.254 31.483 1.00 41.09 77 ASN A CA 1
ATOM 616 C C . ASN A 1 77 ? -3.187 13.173 32.361 1.00 41.09 77 ASN A C 1
ATOM 618 O O . ASN A 1 77 ? -2.251 12.420 32.104 1.00 41.09 77 ASN A O 1
ATOM 622 N N . GLY A 1 78 ? -3.148 14.039 33.372 1.00 43.00 78 GLY A N 1
ATOM 623 C CA . GLY A 1 78 ? -2.055 14.112 34.324 1.00 43.00 78 GLY A CA 1
ATOM 624 C C . GLY A 1 78 ? -2.047 12.923 35.277 1.00 43.00 78 GLY A C 1
ATOM 625 O O . GLY A 1 78 ? -3.050 12.634 35.915 1.00 43.00 78 GLY A O 1
ATOM 626 N N . ALA A 1 79 ? -0.878 12.308 35.433 1.00 38.03 79 ALA A N 1
ATOM 627 C CA . ALA A 1 79 ? -0.389 11.784 36.703 1.00 38.03 79 ALA A CA 1
ATOM 628 C C . ALA A 1 79 ? 1.131 11.570 36.599 1.00 38.03 79 ALA A C 1
ATOM 630 O O . ALA A 1 79 ? 1.616 10.770 35.810 1.00 38.03 79 ALA A O 1
ATOM 631 N N . ALA A 1 80 ? 1.857 12.366 37.383 1.00 44.28 80 ALA A N 1
ATOM 632 C CA . ALA A 1 80 ? 3.267 12.301 37.760 1.00 44.28 80 ALA A CA 1
ATOM 633 C C . ALA A 1 80 ? 4.112 11.084 37.314 1.00 44.28 80 ALA A C 1
ATOM 635 O O . ALA A 1 80 ? 3.811 9.952 37.686 1.00 44.28 80 ALA A O 1
ATOM 636 N N . ARG A 1 81 ? 5.301 11.360 36.744 1.00 39.81 81 ARG A N 1
ATOM 637 C CA . ARG A 1 81 ? 6.609 10.991 37.339 1.00 39.81 81 ARG A CA 1
ATOM 638 C C . ARG A 1 81 ? 7.799 11.585 36.562 1.00 39.81 81 ARG A C 1
ATOM 640 O O . ARG A 1 81 ? 8.083 11.216 35.436 1.00 39.81 81 ARG A O 1
ATOM 647 N N . VAL A 1 82 ? 8.456 12.534 37.232 1.00 40.81 82 VAL A N 1
ATOM 648 C CA . VAL A 1 82 ? 9.912 12.708 37.392 1.00 40.81 82 VAL A CA 1
ATOM 649 C C . VAL A 1 82 ? 10.820 12.444 36.177 1.00 40.81 82 VAL A C 1
ATOM 651 O O . VAL A 1 82 ? 11.175 11.313 35.882 1.00 40.81 82 VAL A O 1
ATOM 654 N N . GLY A 1 83 ? 11.334 13.546 35.621 1.00 44.16 83 GLY A N 1
ATOM 655 C CA . GLY A 1 83 ? 12.766 13.744 35.384 1.00 44.16 83 GLY A CA 1
ATOM 656 C C . GLY A 1 83 ? 13.445 12.920 34.292 1.00 44.16 83 GLY A C 1
ATOM 657 O O . GLY A 1 83 ? 14.029 11.888 34.582 1.00 44.16 83 GLY A O 1
ATOM 658 N N . GLN A 1 84 ? 13.566 13.500 33.097 1.00 33.44 84 GLN A N 1
ATOM 659 C CA . GLN A 1 84 ? 14.828 13.486 32.352 1.00 33.44 84 GLN A CA 1
ATOM 660 C C . GLN A 1 84 ? 14.834 14.607 31.307 1.00 33.44 84 GLN A C 1
ATOM 662 O O . GLN A 1 84 ? 13.972 14.692 30.437 1.00 33.44 84 GLN A O 1
ATOM 667 N N . LYS A 1 85 ? 15.827 15.496 31.427 1.00 45.50 85 LYS A N 1
ATOM 668 C CA . LYS A 1 85 ? 16.304 16.336 30.326 1.00 45.50 85 LYS A CA 1
ATOM 669 C C . LYS A 1 85 ? 16.774 15.405 29.210 1.00 45.50 85 LYS A C 1
ATOM 671 O O . LYS A 1 85 ? 17.651 14.582 29.451 1.00 45.50 85 LYS A O 1
ATOM 676 N N . GLY A 1 86 ? 16.255 15.588 28.005 1.00 33.34 86 GLY A N 1
ATOM 677 C CA . GLY A 1 86 ? 16.761 14.898 26.827 1.00 33.34 86 GLY A CA 1
ATOM 678 C C . GLY A 1 86 ? 15.890 15.178 25.618 1.00 33.34 86 GLY A C 1
ATOM 679 O O . GLY A 1 86 ? 14.857 14.551 25.455 1.00 33.34 86 GLY A O 1
ATOM 680 N N . SER A 1 87 ? 16.327 16.143 24.811 1.00 31.89 87 SER A N 1
ATOM 681 C CA . SER A 1 87 ? 16.137 16.165 23.358 1.00 31.89 87 SER A CA 1
ATOM 682 C C . SER A 1 87 ? 14.703 15.977 22.852 1.00 31.89 87 SER A C 1
ATOM 684 O O . SER A 1 87 ? 14.257 14.861 22.609 1.00 31.89 87 SER A O 1
ATOM 686 N N . SER A 1 88 ? 14.009 17.080 22.565 1.00 37.16 88 SER A N 1
ATOM 687 C CA . SER A 1 88 ? 12.903 17.045 21.604 1.00 37.16 88 SER A CA 1
ATOM 688 C C . SER A 1 88 ? 13.421 16.429 20.297 1.00 37.16 88 SER A C 1
ATOM 690 O O . SER A 1 88 ? 14.306 17.035 19.682 1.00 37.16 88 SER A O 1
ATOM 692 N N . PRO A 1 89 ? 12.915 15.277 19.821 1.00 39.56 89 PRO A N 1
ATOM 693 C CA . PRO A 1 89 ? 13.116 14.946 18.426 1.00 39.56 89 PRO A CA 1
ATOM 694 C C . PRO A 1 89 ? 12.306 15.978 17.641 1.00 39.56 89 PRO A C 1
ATOM 696 O O . PRO A 1 89 ? 11.152 16.258 17.978 1.00 39.56 89 PRO A O 1
ATOM 699 N N . ARG A 1 90 ? 12.927 16.600 16.635 1.00 36.22 90 ARG A N 1
ATOM 700 C CA . ARG A 1 90 ? 12.216 17.373 15.614 1.00 36.22 90 ARG A CA 1
ATOM 701 C C . ARG A 1 90 ? 11.078 16.495 15.101 1.00 36.22 90 ARG A C 1
ATOM 703 O O . ARG A 1 90 ? 11.318 15.543 14.369 1.00 36.22 90 ARG A O 1
ATOM 710 N N . SER A 1 91 ? 9.859 16.802 15.534 1.00 37.66 91 SER A N 1
ATOM 711 C CA . SER A 1 91 ? 8.646 16.211 14.997 1.00 37.66 91 SER A CA 1
ATOM 712 C C . SER A 1 91 ? 8.524 16.729 13.570 1.00 37.66 91 SER A C 1
ATOM 714 O O . SER A 1 91 ? 8.028 17.833 13.335 1.00 37.66 91 SER A O 1
ATOM 716 N N . HIS A 1 92 ? 9.086 15.983 12.619 1.00 39.56 92 HIS A N 1
ATOM 717 C CA . HIS A 1 92 ? 8.650 16.068 11.238 1.00 39.56 92 HIS A CA 1
ATOM 718 C C . HIS A 1 92 ? 7.178 15.670 11.271 1.00 39.56 92 HIS A C 1
ATOM 720 O O . HIS A 1 92 ? 6.843 14.497 11.382 1.00 39.56 92 HIS A O 1
ATOM 726 N N . LYS A 1 93 ? 6.303 16.679 11.290 1.00 42.25 93 LYS A N 1
ATOM 727 C CA . LYS A 1 93 ? 4.865 16.522 11.106 1.00 42.25 93 LYS A CA 1
ATOM 728 C C . LYS A 1 93 ? 4.667 16.046 9.665 1.00 42.25 93 LYS A C 1
ATOM 730 O O . LYS A 1 93 ? 4.399 16.841 8.772 1.00 42.25 93 LYS A O 1
ATOM 735 N N . THR A 1 94 ? 4.876 14.761 9.415 1.00 49.28 94 THR A N 1
ATOM 736 C CA . THR A 1 94 ? 4.271 14.095 8.272 1.00 49.28 94 THR A CA 1
ATOM 737 C C . THR A 1 94 ? 2.806 13.936 8.644 1.00 49.28 94 THR A C 1
ATOM 739 O O . THR A 1 94 ? 2.427 13.054 9.409 1.00 49.28 94 THR A O 1
ATOM 742 N N . THR A 1 95 ? 1.964 14.856 8.174 1.00 55.16 95 THR A N 1
ATOM 743 C CA . THR A 1 95 ? 0.519 14.625 8.079 1.00 55.16 95 THR A CA 1
ATOM 744 C C . THR A 1 95 ? 0.314 13.516 7.058 1.00 55.16 95 THR A C 1
ATOM 746 O O . THR A 1 95 ? -0.009 13.774 5.902 1.00 55.16 95 THR A O 1
ATOM 749 N N . SER A 1 96 ? 0.618 12.282 7.458 1.00 66.75 96 SER A N 1
ATOM 750 C CA . SER A 1 96 ? 0.272 11.123 6.663 1.00 66.75 96 SER A CA 1
ATOM 751 C C . SER A 1 96 ? -1.238 10.956 6.724 1.00 66.75 96 SER A C 1
ATOM 753 O O . SER A 1 96 ? -1.825 10.956 7.811 1.00 66.75 96 SER A O 1
ATOM 755 N N . THR A 1 97 ? -1.836 10.866 5.544 1.00 80.56 97 THR A N 1
ATOM 756 C CA . THR A 1 97 ? -3.254 10.597 5.344 1.00 80.56 97 THR A CA 1
ATOM 757 C C . THR A 1 97 ? -3.366 9.302 4.567 1.00 80.56 97 THR A C 1
ATOM 759 O O . THR A 1 97 ? -2.581 9.090 3.642 1.00 80.56 97 THR A O 1
ATOM 762 N N . PHE A 1 98 ? -4.317 8.439 4.925 1.00 83.69 98 PHE A N 1
ATOM 763 C CA . PHE A 1 98 ? -4.551 7.233 4.135 1.00 83.69 98 PHE A CA 1
ATOM 764 C C . PHE A 1 98 ? -4.922 7.591 2.685 1.00 83.69 98 PHE A C 1
ATOM 766 O O . PHE A 1 98 ? -5.678 8.542 2.468 1.00 83.69 98 PHE A O 1
ATOM 773 N N . PRO A 1 99 ? -4.425 6.837 1.696 1.00 81.06 99 PRO A N 1
ATOM 774 C CA . PRO A 1 99 ? -4.800 7.027 0.303 1.00 81.06 99 PRO A CA 1
ATOM 775 C C . PRO A 1 99 ? -6.234 6.563 0.041 1.00 81.06 99 PRO A C 1
ATOM 777 O O . PRO A 1 99 ? -6.772 5.711 0.745 1.00 81.06 99 PRO A O 1
ATOM 780 N N . THR A 1 100 ? -6.841 7.134 -0.999 1.00 82.12 100 THR A N 1
ATOM 781 C CA . THR A 1 100 ? -8.252 6.922 -1.361 1.00 82.12 100 THR A CA 1
ATOM 782 C C . THR A 1 100 ? -8.531 5.528 -1.928 1.00 82.12 100 THR A C 1
ATOM 784 O O . THR A 1 100 ? -9.672 5.071 -1.927 1.00 82.12 100 THR A O 1
ATOM 787 N N . GLU A 1 101 ? -7.498 4.850 -2.431 1.00 85.00 101 GLU A N 1
ATOM 788 C CA . GLU A 1 101 ? -7.601 3.535 -3.057 1.00 85.00 101 GLU A CA 1
ATOM 789 C C . GLU A 1 101 ? -6.517 2.606 -2.512 1.00 85.00 101 GLU A C 1
ATOM 791 O O . GLU A 1 101 ? -5.349 2.981 -2.423 1.00 85.00 101 GLU A O 1
ATOM 796 N N . ILE A 1 102 ? -6.911 1.380 -2.157 1.00 87.69 102 ILE A N 1
ATOM 797 C CA . ILE A 1 102 ? -6.005 0.339 -1.663 1.00 87.69 102 ILE A CA 1
ATOM 798 C C . ILE A 1 102 ? -6.369 -0.975 -2.347 1.00 87.69 102 ILE A C 1
ATOM 800 O O . ILE A 1 102 ? -7.529 -1.396 -2.348 1.00 87.69 102 ILE A O 1
ATOM 804 N N . ALA A 1 103 ? -5.373 -1.628 -2.945 1.00 88.88 103 ALA A N 1
ATOM 805 C CA . ALA A 1 103 ? -5.573 -2.868 -3.680 1.00 88.88 103 ALA A CA 1
ATOM 806 C C . ALA A 1 103 ? -6.149 -3.973 -2.776 1.00 88.88 103 ALA A C 1
ATOM 808 O O . ALA A 1 103 ? -5.716 -4.174 -1.642 1.00 88.88 103 ALA A O 1
ATOM 809 N N . GLY A 1 104 ? -7.150 -4.698 -3.284 1.00 87.75 104 GLY A N 1
ATOM 810 C CA . GLY A 1 104 ? -7.791 -5.794 -2.548 1.00 87.75 104 GLY A CA 1
ATOM 811 C C . GLY A 1 104 ? -8.665 -5.359 -1.366 1.00 87.75 104 GLY A C 1
ATOM 812 O O . GLY A 1 104 ? -9.198 -6.214 -0.652 1.00 87.75 104 GLY A O 1
ATOM 813 N N . CYS A 1 105 ? -8.851 -4.054 -1.177 1.00 89.31 105 CYS A N 1
ATOM 814 C CA . CYS A 1 105 ? -9.800 -3.483 -0.236 1.00 89.31 105 CYS A CA 1
ATOM 815 C C . CYS A 1 105 ? -11.072 -3.062 -0.984 1.00 89.31 105 CYS A C 1
ATOM 817 O O . CYS A 1 105 ? -11.042 -2.554 -2.101 1.00 89.31 105 CYS A O 1
ATOM 819 N N . THR A 1 106 ? -12.210 -3.308 -0.354 1.00 89.94 106 THR A N 1
ATOM 820 C CA . THR A 1 106 ? -13.556 -2.970 -0.825 1.00 89.94 106 THR A CA 1
ATOM 821 C C . THR A 1 106 ? -14.249 -2.147 0.247 1.00 89.94 106 THR A C 1
ATOM 823 O O . THR A 1 106 ? -13.867 -2.226 1.414 1.00 89.94 106 THR A O 1
ATOM 826 N N . ASP A 1 107 ? -15.257 -1.365 -0.133 1.00 90.75 107 ASP A N 1
ATOM 827 C CA . ASP A 1 107 ? -16.015 -0.533 0.804 1.00 90.75 107 ASP A CA 1
ATOM 828 C C . ASP A 1 107 ? -15.083 0.331 1.688 1.00 90.75 107 ASP A C 1
ATOM 830 O O . ASP A 1 107 ? -15.137 0.244 2.913 1.00 90.75 107 ASP A O 1
ATOM 834 N N . LEU A 1 108 ? -14.162 1.099 1.083 1.00 92.56 108 LEU A N 1
ATOM 835 C CA . LEU A 1 108 ? -13.270 1.996 1.830 1.00 92.56 108 LEU A CA 1
ATOM 836 C C . LEU A 1 108 ? -14.033 3.232 2.320 1.00 92.56 108 LEU A C 1
ATOM 838 O O . LEU A 1 108 ? -14.652 3.954 1.538 1.00 92.56 108 LEU A O 1
ATOM 842 N N . TYR A 1 109 ? -13.919 3.511 3.613 1.00 91.38 109 TYR A N 1
ATOM 843 C CA . TYR A 1 109 ? -14.489 4.669 4.285 1.00 91.38 109 TYR A CA 1
ATOM 844 C C . TYR A 1 109 ? -13.400 5.392 5.076 1.00 91.38 109 TYR A C 1
ATOM 846 O O . TYR A 1 109 ? -12.847 4.865 6.045 1.00 91.38 109 TYR A O 1
ATOM 854 N N . HIS A 1 110 ? -13.129 6.635 4.693 1.00 90.31 110 HIS A N 1
ATOM 855 C CA . HIS A 1 110 ? -12.268 7.526 5.461 1.00 90.31 110 HIS A CA 1
ATOM 856 C C . HIS A 1 110 ? -13.088 8.135 6.593 1.00 90.31 110 HIS A C 1
ATOM 858 O O . HIS A 1 110 ? -13.972 8.959 6.360 1.00 90.31 110 HIS A O 1
ATOM 864 N N . ILE A 1 111 ? -12.817 7.699 7.822 1.00 87.19 111 ILE A N 1
ATOM 865 C CA . ILE A 1 111 ? -13.461 8.260 9.017 1.00 87.19 111 ILE A CA 1
ATOM 866 C C . ILE A 1 111 ? -12.767 9.574 9.395 1.00 87.19 111 ILE A C 1
ATOM 868 O O . ILE A 1 111 ? -13.420 10.535 9.801 1.00 87.19 111 ILE A O 1
ATOM 872 N N . SER A 1 112 ? -11.445 9.619 9.248 1.00 85.25 112 SER A N 1
ATOM 873 C CA . SER A 1 112 ? -10.615 10.816 9.383 1.00 85.25 112 SER A CA 1
ATOM 874 C C . SER A 1 112 ? -9.333 10.645 8.570 1.00 85.25 112 SER A C 1
ATOM 876 O O . SER A 1 112 ? -9.076 9.562 8.040 1.00 85.25 112 SER A O 1
ATOM 878 N N . ASP A 1 113 ? -8.486 11.674 8.535 1.00 85.00 113 ASP A N 1
ATOM 879 C CA . ASP A 1 113 ? -7.181 11.594 7.867 1.00 85.00 113 ASP A CA 1
ATOM 880 C C . ASP A 1 113 ? -6.311 10.442 8.409 1.00 85.00 113 ASP A C 1
ATOM 882 O O . ASP A 1 113 ? -5.480 9.879 7.702 1.00 85.00 113 ASP A O 1
ATOM 886 N N . HIS A 1 114 ? -6.540 10.041 9.662 1.00 86.88 114 HIS A N 1
ATOM 887 C CA . HIS A 1 114 ? -5.750 9.033 10.364 1.00 86.88 114 HIS A CA 1
ATOM 888 C C . HIS A 1 114 ? -6.483 7.713 10.596 1.00 86.88 114 HIS A C 1
ATOM 890 O O . HIS A 1 114 ? -5.910 6.819 11.213 1.00 86.88 114 HIS A O 1
ATOM 896 N N . ILE A 1 115 ? -7.739 7.579 10.165 1.00 89.38 115 ILE A N 1
ATOM 897 C CA . ILE A 1 115 ? -8.536 6.371 10.399 1.00 89.38 115 ILE A CA 1
ATOM 898 C C . ILE A 1 115 ? -9.215 5.956 9.102 1.00 89.38 115 ILE A C 1
ATOM 900 O O . ILE A 1 115 ? -10.098 6.651 8.591 1.00 89.38 115 ILE A O 1
ATOM 904 N N . LEU A 1 116 ? -8.850 4.768 8.633 1.00 92.50 116 LEU A N 1
ATOM 905 C CA . LEU A 1 116 ? -9.463 4.116 7.490 1.00 92.50 116 LEU A CA 1
ATOM 906 C C . LEU A 1 116 ? -10.239 2.886 7.952 1.00 92.50 116 LEU A C 1
ATOM 908 O O . LEU A 1 116 ? -9.700 2.019 8.637 1.00 92.50 116 LEU A O 1
ATOM 912 N N . PHE A 1 117 ? -11.499 2.796 7.547 1.00 94.31 117 PHE A N 1
ATOM 913 C CA . PHE A 1 117 ? -12.342 1.624 7.744 1.00 94.31 117 PHE A CA 1
ATOM 914 C C . PHE A 1 117 ? -12.636 0.996 6.391 1.00 94.31 117 PHE A C 1
ATOM 916 O O . PHE A 1 117 ? -13.014 1.694 5.457 1.00 94.31 117 PHE A O 1
ATOM 923 N N . PHE A 1 118 ? -12.452 -0.310 6.260 1.00 94.62 118 PHE A N 1
ATOM 924 C CA . PHE A 1 118 ? -12.630 -0.981 4.977 1.00 94.62 118 PHE A CA 1
ATOM 925 C C . PHE A 1 118 ? -12.976 -2.449 5.159 1.00 94.62 118 PHE A C 1
ATOM 927 O O . PHE A 1 118 ? -12.882 -3.013 6.252 1.00 94.62 118 PHE A O 1
ATOM 934 N N . ARG A 1 119 ? -13.370 -3.089 4.065 1.00 95.50 119 ARG A N 1
ATOM 935 C CA . ARG A 1 119 ? -13.643 -4.518 4.010 1.00 95.50 119 ARG A CA 1
ATOM 936 C C . ARG A 1 119 ? -12.641 -5.207 3.098 1.00 95.50 119 ARG A C 1
ATOM 938 O O . ARG A 1 119 ? -12.407 -4.762 1.979 1.00 95.50 119 ARG A O 1
ATOM 945 N N . SER A 1 120 ? -12.062 -6.318 3.535 1.00 93.94 120 SER A N 1
ATOM 946 C CA . SER A 1 120 ? -11.171 -7.110 2.685 1.00 93.94 120 SER A CA 1
ATOM 947 C C . SER A 1 120 ? -11.191 -8.579 3.074 1.00 93.94 120 SER A C 1
ATOM 949 O O . SER A 1 120 ? -11.131 -8.922 4.254 1.00 93.94 120 SER A O 1
ATOM 951 N N . ASN A 1 121 ? -11.252 -9.444 2.061 1.00 94.00 121 ASN A N 1
ATOM 952 C CA . ASN A 1 121 ? -11.134 -10.894 2.223 1.00 94.00 121 ASN A CA 1
ATOM 953 C C . ASN A 1 121 ? -9.674 -11.373 2.236 1.00 94.00 121 ASN A C 1
ATOM 955 O O . ASN A 1 121 ? -9.442 -12.572 2.386 1.00 94.00 121 ASN A O 1
ATOM 959 N N . LEU A 1 122 ? -8.714 -10.465 2.049 1.00 93.00 122 LEU A N 1
ATOM 960 C CA . LEU A 1 122 ? -7.297 -10.790 2.086 1.00 93.00 122 LEU A CA 1
ATOM 961 C C . LEU A 1 122 ? -6.844 -11.098 3.524 1.00 93.00 122 LEU A C 1
ATOM 963 O O . LEU A 1 122 ? -7.457 -10.631 4.493 1.00 93.00 122 LEU A O 1
ATOM 967 N N . PRO A 1 123 ? -5.790 -11.909 3.697 1.00 92.50 123 PRO A N 1
ATOM 968 C CA . PRO A 1 123 ? -5.166 -12.092 4.997 1.00 92.50 123 PRO A CA 1
ATOM 969 C C . PRO A 1 123 ? -4.448 -10.805 5.437 1.00 92.50 123 PRO A C 1
ATOM 971 O O . PRO A 1 123 ? -3.985 -10.018 4.617 1.00 92.50 123 PRO A O 1
ATOM 974 N N . GLU A 1 124 ? -4.315 -10.618 6.751 1.00 91.31 124 GLU A N 1
ATOM 975 C CA . GLU A 1 124 ? -3.655 -9.454 7.364 1.00 91.31 124 GLU A CA 1
ATOM 976 C C . GLU A 1 124 ? -2.309 -9.048 6.727 1.00 91.31 124 GLU A C 1
ATOM 978 O O . GLU A 1 124 ? -2.155 -7.862 6.438 1.00 91.31 124 GLU A O 1
ATOM 983 N N . PRO A 1 125 ? -1.347 -9.962 6.462 1.00 92.06 125 PRO A N 1
ATOM 984 C CA . PRO A 1 125 ? -0.070 -9.580 5.856 1.00 92.06 125 PRO A CA 1
ATOM 985 C C . PRO A 1 125 ? -0.219 -8.948 4.467 1.00 92.06 125 PRO A C 1
ATOM 987 O O . PRO A 1 125 ? 0.443 -7.953 4.195 1.00 92.06 125 PRO A O 1
ATOM 990 N N . GLU A 1 126 ? -1.110 -9.471 3.621 1.00 91.62 126 GLU A N 1
ATOM 991 C CA . GLU A 1 126 ? -1.350 -8.921 2.277 1.00 91.62 126 GLU A CA 1
ATOM 992 C C . GLU A 1 126 ? -2.038 -7.555 2.351 1.00 91.62 126 GLU A C 1
ATOM 994 O O . GLU A 1 126 ? -1.710 -6.640 1.600 1.00 91.62 126 GLU A O 1
ATOM 999 N N . ILE A 1 127 ? -2.973 -7.384 3.293 1.00 91.75 127 ILE A N 1
ATOM 1000 C CA . ILE A 1 127 ? -3.600 -6.083 3.549 1.00 91.75 127 ILE A CA 1
ATOM 1001 C C . ILE A 1 127 ? -2.539 -5.068 3.965 1.00 91.75 127 ILE A C 1
ATOM 1003 O O . ILE A 1 127 ? -2.538 -3.943 3.469 1.00 91.75 127 ILE A O 1
ATOM 1007 N N . ARG A 1 128 ? -1.643 -5.457 4.877 1.00 90.56 128 ARG A N 1
ATOM 1008 C CA . ARG A 1 128 ? -0.612 -4.565 5.402 1.00 90.56 128 ARG A CA 1
ATOM 1009 C C . ARG A 1 128 ? 0.344 -4.121 4.302 1.00 90.56 128 ARG A C 1
ATOM 1011 O O . ARG A 1 128 ? 0.541 -2.923 4.150 1.00 90.56 128 ARG A O 1
ATOM 1018 N N . GLU A 1 129 ? 0.813 -5.063 3.487 1.00 90.19 129 GLU A N 1
ATOM 1019 C CA . GLU A 1 129 ? 1.638 -4.778 2.312 1.00 90.19 129 GLU A CA 1
ATOM 1020 C C . GLU A 1 129 ? 0.931 -3.826 1.339 1.00 90.19 129 GLU A C 1
ATOM 1022 O O . GLU A 1 129 ? 1.512 -2.826 0.930 1.00 90.19 129 GLU A O 1
ATOM 1027 N N . ASN A 1 130 ? -0.341 -4.069 1.012 1.00 91.00 130 ASN A N 1
ATOM 1028 C CA . ASN A 1 130 ? -1.076 -3.200 0.090 1.00 91.00 130 ASN A CA 1
ATOM 1029 C C . ASN A 1 130 ? -1.252 -1.776 0.635 1.00 91.00 130 ASN A C 1
ATOM 1031 O O . ASN A 1 130 ? -1.185 -0.815 -0.132 1.00 91.00 130 ASN A O 1
ATOM 1035 N N . ILE A 1 131 ? -1.464 -1.629 1.947 1.00 89.38 131 ILE A N 1
ATOM 1036 C CA . ILE A 1 131 ? -1.515 -0.316 2.596 1.00 89.38 131 ILE A CA 1
ATOM 1037 C C . ILE A 1 131 ? -0.119 0.333 2.590 1.00 89.38 131 ILE A C 1
ATOM 1039 O O . ILE A 1 131 ? -0.009 1.500 2.227 1.00 89.38 131 ILE A O 1
ATOM 1043 N N . ASP A 1 132 ? 0.951 -0.393 2.919 1.00 87.31 132 ASP A N 1
ATOM 1044 C CA . ASP A 1 132 ? 2.325 0.134 2.882 1.00 87.31 132 ASP A CA 1
ATOM 1045 C C . ASP A 1 132 ? 2.694 0.632 1.475 1.00 87.31 132 ASP A C 1
ATOM 1047 O O . ASP A 1 132 ? 3.163 1.760 1.305 1.00 87.31 132 ASP A O 1
ATOM 1051 N N . LEU A 1 133 ? 2.398 -0.171 0.447 1.00 86.75 133 LEU A N 1
ATOM 1052 C CA . LEU A 1 133 ? 2.621 0.189 -0.952 1.00 86.75 133 LEU A CA 1
ATOM 1053 C C . LEU A 1 133 ? 1.822 1.430 -1.357 1.00 86.75 133 LEU A C 1
ATOM 1055 O O . LEU A 1 133 ? 2.304 2.234 -2.148 1.00 86.75 133 LEU A O 1
ATOM 1059 N N . SER A 1 134 ? 0.627 1.626 -0.803 1.00 86.62 134 SER A N 1
ATOM 1060 C CA . SER A 1 134 ? -0.215 2.777 -1.136 1.00 86.62 134 SER A CA 1
ATOM 1061 C C . SER A 1 134 ? 0.348 4.126 -0.652 1.00 86.62 134 SER A C 1
ATOM 1063 O O . SER A 1 134 ? -0.063 5.172 -1.154 1.00 86.62 134 SER A O 1
ATOM 1065 N N . PHE A 1 135 ? 1.323 4.123 0.267 1.00 83.06 135 PHE A N 1
ATOM 1066 C CA . PHE A 1 135 ? 2.043 5.331 0.691 1.00 83.06 135 PHE A CA 1
ATOM 1067 C C . PHE A 1 135 ? 3.239 5.687 -0.199 1.00 83.06 135 PHE A C 1
ATOM 1069 O O . PHE A 1 135 ? 3.835 6.755 -0.024 1.00 83.06 135 PHE A O 1
ATOM 1076 N N . LEU A 1 136 ? 3.616 4.817 -1.137 1.00 80.69 136 LEU A N 1
ATOM 1077 C CA . LEU A 1 136 ? 4.758 5.060 -2.007 1.00 80.69 136 LEU A CA 1
ATOM 1078 C C . LEU A 1 136 ? 4.417 6.086 -3.103 1.00 80.69 136 LEU A C 1
ATOM 1080 O O . LEU A 1 136 ? 3.322 6.052 -3.668 1.00 80.69 136 LEU A O 1
ATOM 1084 N N . PRO A 1 137 ? 5.350 6.997 -3.439 1.00 67.06 137 PRO A N 1
ATOM 1085 C CA . PRO A 1 137 ? 5.166 7.952 -4.524 1.00 67.06 137 PRO A CA 1
ATOM 1086 C C . PRO A 1 137 ? 5.373 7.241 -5.870 1.00 67.06 137 PRO A C 1
ATOM 1088 O O . PRO A 1 137 ? 6.504 7.133 -6.347 1.00 67.06 137 PRO A O 1
ATOM 1091 N N . PHE A 1 138 ? 4.297 6.721 -6.458 1.00 61.31 138 PHE A N 1
ATOM 1092 C CA . PHE A 1 138 ? 4.300 6.175 -7.820 1.00 61.31 138 PHE A CA 1
ATOM 1093 C C . PHE A 1 138 ? 3.879 7.215 -8.861 1.00 61.31 138 PHE A C 1
ATOM 1095 O O . PHE A 1 138 ? 2.962 8.016 -8.569 1.00 61.31 138 PHE A O 1
#

Foldseek 3Di:
DDDDDDPDDPVVVVCVVVVVVVVVVVVVVVVVVVVVVVVVVVLLVVLLVVQFDWDWDADPPQKIKIFGPDPPPPPDDDDDDDDDDDDDDPPPPPLQFFDPDFPQWAPWDDPDRGMIMTGHPDDPVVRVVRRSSRSDDD

Secondary structure (DSSP, 8-state):
-------SSHHHHTTHHHHHHHHHHHHHHHHHHHHHHHHHHHHHHHHHHTSPP-EEEE-GGGEEEEE---S----------------------------S--TT-EEEEEEETTEEEEE--S-HHHHHHHHHHHTS--

Radius of gyration: 29.76 Å; Cα contacts (8 Å, |Δi|>4): 114; chains: 1; bounding box: 51×33×111 Å

Nearest PDB structures (foldseek):
  1gme-assembly1_A  TM=1.997E-01  e=4.967E+00  Triticum aestivum
  6j2q-assembly1_X  TM=1.952E-01  e=4.653E+00  Saccharomyces cerevisiae S288C
  6ewn-assembly2_B  TM=1.636E-01  e=4.359E+00  Thermostichus vulcanus

pLDDT: mean 71.11, std 19.03, range [31.89, 95.5]